Protein AF-A0A935S9Z0-F1 (afdb_monomer)

Radius of gyration: 17.84 Å; Cα contacts (8 Å, |Δi|>4): 61; chains: 1; bounding box: 31×28×50 Å

Nearest PDB structures (foldseek):
  5wyq-assembly1_A  TM=3.626E-01  e=4.000E+00  Pseudomonas aeruginosa UCBPP-PA14
  4h3y-assembly1_B  TM=3.625E-01  e=5.638E+00  Paraburkholderia phymatum STM815

pLDDT: mean 87.19, std 11.68, range [61.75, 98.25]

Foldseek 3Di:
DVVVVVVVVVVVVPPDDAAEAEEPCPDPHPAPQVCQVVHDPRHHYHYDDDDDPPDDHDRDDDD

Mean predicted aligned error: 6.49 Å

Secondary structure (DSSP, 8-state):
-HHHHHHHHHHHTT---PPEEEESTTSSB-SGGGGTTT--TT-EEEE-SS--TT-----PPP-

Solvent-accessible surface area (backbone atoms only — not comparable to full-atom values): 4241 Å² total; per-residue (Å²): 111,71,68,57,55,52,53,53,53,55,63,64,72,65,75,78,81,63,53,78,46,59,27,20,88,88,42,96,33,57,47,71,49,77,47,51,87,71,65,55,94,74,42,45,79,46,72,57,93,79,87,66,82,97,63,77,68,76,78,77,80,86,128

Structure (mmCIF, N/CA/C/O backbone):
data_AF-A0A935S9Z0-F1
#
_entry.id   AF-A0A935S9Z0-F1
#
loop_
_atom_site.group_PDB
_atom_site.id
_atom_site.type_symbol
_atom_site.label_atom_id
_atom_site.label_alt_id
_atom_site.label_comp_id
_atom_site.label_asym_id
_atom_site.label_entity_id
_atom_site.label_seq_id
_atom_site.pdbx_PDB_ins_code
_atom_site.Cartn_x
_atom_site.Cartn_y
_atom_site.Cartn_z
_atom_site.occupancy
_atom_site.B_iso_or_equiv
_atom_site.auth_seq_id
_atom_site.auth_comp_id
_atom_site.auth_asym_id
_atom_site.auth_atom_id
_atom_site.pdbx_PDB_model_num
ATOM 1 N N . MET A 1 1 ? -17.996 15.054 39.982 1.00 61.75 1 MET A N 1
ATOM 2 C CA . MET A 1 1 ? -18.373 14.902 38.554 1.00 61.75 1 MET A CA 1
ATOM 3 C C . MET A 1 1 ? -17.295 15.400 37.584 1.00 61.75 1 MET A C 1
ATOM 5 O O . MET A 1 1 ? -16.975 14.676 36.656 1.00 61.75 1 MET A O 1
ATOM 9 N N . LYS A 1 2 ? -16.666 16.567 37.809 1.00 64.94 2 LYS A N 1
ATOM 10 C CA . LYS A 1 2 ? -15.603 17.114 36.933 1.00 64.94 2 LYS A CA 1
ATOM 11 C C . LYS A 1 2 ? -14.342 16.233 36.812 1.00 64.94 2 LYS A C 1
ATOM 13 O O . LYS A 1 2 ? -13.818 16.085 35.718 1.00 64.94 2 LYS A O 1
ATOM 18 N N . GLN A 1 3 ? -13.913 15.596 37.907 1.00 74.31 3 GLN A N 1
ATOM 19 C CA . GLN A 1 3 ? -12.773 14.661 37.903 1.00 74.31 3 GLN A CA 1
ATOM 20 C C . GLN A 1 3 ? -13.046 13.403 37.063 1.00 74.31 3 GLN A C 1
ATOM 22 O O . GLN A 1 3 ? -12.164 12.927 36.360 1.00 74.31 3 GLN A O 1
ATOM 27 N N . LEU A 1 4 ? -14.288 12.903 37.091 1.00 76.00 4 LEU A N 1
ATOM 28 C CA . LEU A 1 4 ? -14.698 11.737 36.308 1.00 76.00 4 LEU A CA 1
ATOM 29 C C . LEU A 1 4 ? -14.671 12.056 34.807 1.00 76.00 4 LEU A C 1
ATOM 31 O O . LEU A 1 4 ? -14.095 11.296 34.045 1.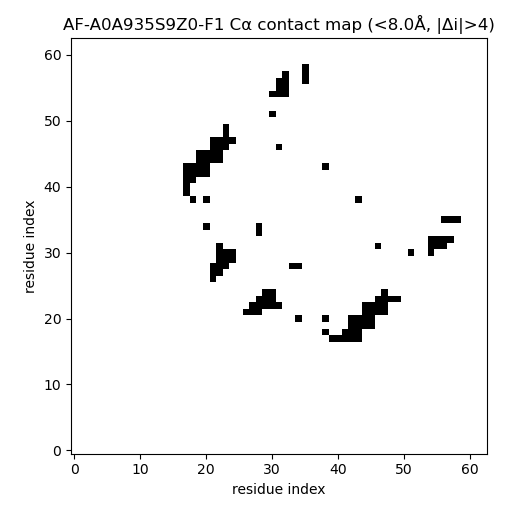00 76.00 4 LEU A O 1
ATOM 35 N N . LEU A 1 5 ? -15.184 13.227 34.407 1.00 75.25 5 LEU A N 1
ATOM 36 C CA . LEU A 1 5 ? -15.121 13.715 33.022 1.00 75.25 5 LEU A CA 1
ATOM 37 C C . LEU A 1 5 ? -13.681 13.869 32.509 1.00 75.25 5 LEU A C 1
ATOM 39 O O . LEU A 1 5 ? -13.402 13.533 31.361 1.00 75.25 5 LEU A O 1
ATOM 43 N N . PHE A 1 6 ? -12.766 14.347 33.356 1.00 74.62 6 PHE A N 1
ATOM 44 C CA . PHE A 1 6 ? -11.354 14.496 32.995 1.00 74.62 6 PHE A CA 1
ATOM 45 C C . PHE A 1 6 ? -10.678 13.134 32.781 1.00 74.62 6 PHE A C 1
ATOM 47 O O . PHE A 1 6 ? -9.952 12.946 31.808 1.00 74.62 6 PHE A O 1
ATOM 54 N N . PHE A 1 7 ? -10.980 12.158 33.642 1.00 75.69 7 PHE A N 1
ATOM 55 C CA . PHE A 1 7 ? -10.478 10.789 33.512 1.00 75.69 7 PHE A CA 1
ATOM 56 C C . PHE A 1 7 ? -11.008 10.101 32.247 1.00 75.69 7 PHE A C 1
ATOM 58 O O . PHE A 1 7 ? -10.246 9.478 31.514 1.00 75.69 7 PHE A O 1
ATOM 65 N N . THR A 1 8 ? -12.298 10.272 31.938 1.00 76.62 8 THR A N 1
ATOM 66 C CA . THR A 1 8 ? -12.894 9.739 30.705 1.00 76.62 8 THR A CA 1
ATOM 67 C C . THR A 1 8 ? -12.275 10.375 29.456 1.00 76.62 8 THR A C 1
ATOM 69 O O . THR A 1 8 ? -11.977 9.662 28.503 1.00 76.62 8 THR A O 1
ATOM 72 N N . ALA A 1 9 ? -12.010 11.686 29.463 1.00 74.94 9 ALA A N 1
ATOM 73 C CA . ALA A 1 9 ? -11.368 12.375 28.341 1.00 74.94 9 ALA A CA 1
ATOM 74 C C . ALA A 1 9 ? -9.934 11.877 28.074 1.00 74.94 9 ALA A C 1
ATOM 76 O O . ALA A 1 9 ? -9.549 11.711 26.918 1.00 74.94 9 ALA A O 1
ATOM 77 N N . ILE A 1 10 ? -9.165 11.582 29.128 1.00 76.31 10 ILE A N 1
ATOM 78 C CA . ILE A 1 10 ? -7.807 11.032 29.000 1.00 76.31 10 ILE A CA 1
ATOM 79 C C . ILE A 1 10 ? -7.842 9.614 28.415 1.00 76.31 10 ILE A C 1
ATOM 81 O O . ILE A 1 10 ? 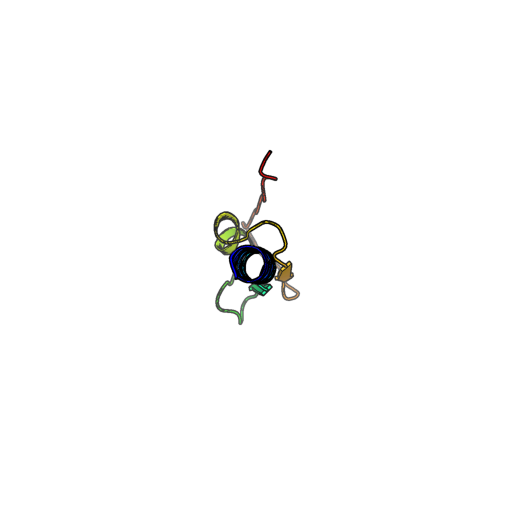-7.061 9.316 27.516 1.00 76.31 10 ILE A O 1
ATOM 85 N N . CYS A 1 11 ? -8.770 8.758 28.855 1.00 73.50 11 CYS A N 1
ATOM 86 C CA . CYS A 1 11 ? -8.892 7.397 28.322 1.00 73.50 11 CYS A CA 1
ATOM 87 C C . CYS A 1 11 ? -9.264 7.361 26.828 1.00 73.50 11 CYS A C 1
ATOM 89 O O . CYS A 1 11 ? -8.784 6.491 26.107 1.00 73.50 11 CYS A O 1
ATOM 91 N N . PHE A 1 12 ? -10.080 8.305 26.343 1.00 64.12 12 PHE A N 1
ATOM 92 C CA . PHE A 1 12 ? -10.416 8.398 24.915 1.00 64.12 12 PHE A CA 1
ATOM 93 C C . PHE A 1 12 ? -9.250 8.898 24.051 1.00 64.12 12 PHE A C 1
ATOM 95 O O . PHE A 1 12 ? -9.149 8.518 22.886 1.00 64.12 12 PHE A O 1
ATOM 102 N N . ALA A 1 13 ? -8.347 9.710 24.607 1.00 65.56 13 ALA A N 1
ATOM 103 C CA . ALA A 1 13 ? -7.201 10.248 23.873 1.00 65.56 13 ALA A CA 1
ATOM 104 C C . ALA A 1 13 ? -6.120 9.195 23.549 1.00 65.56 13 ALA A C 1
ATOM 106 O O . ALA A 1 13 ? -5.224 9.467 22.755 1.00 65.56 13 ALA A O 1
ATOM 107 N N . SER A 1 14 ? -6.179 8.002 24.151 1.00 62.75 14 SER A N 1
ATOM 108 C CA . SER A 1 14 ? -5.137 6.970 24.019 1.00 62.75 14 SER A CA 1
ATOM 109 C C . SER A 1 14 ? -5.394 5.927 22.929 1.00 62.75 14 SER A C 1
ATOM 111 O O . SER A 1 14 ? -4.608 4.991 22.797 1.00 62.75 14 SER A O 1
ATOM 113 N N . ILE A 1 15 ? -6.467 6.050 22.145 1.00 67.12 15 ILE A N 1
ATOM 114 C CA . ILE A 1 15 ? -6.741 5.106 21.056 1.00 67.12 15 ILE A CA 1
ATOM 115 C C . ILE A 1 15 ? -5.910 5.521 19.831 1.00 67.12 15 ILE A C 1
ATOM 117 O O . ILE A 1 15 ? -6.414 6.191 18.930 1.00 67.12 15 ILE A O 1
ATOM 121 N N . SER A 1 16 ? -4.626 5.147 19.794 1.00 71.44 16 SER A N 1
ATOM 122 C CA . SER A 1 16 ? -3.843 5.188 18.554 1.00 71.44 16 SER A CA 1
ATOM 123 C C . SER A 1 16 ? -4.018 3.867 17.803 1.00 71.44 16 SER A C 1
ATOM 125 O O . SER A 1 16 ? -3.766 2.787 18.334 1.00 71.44 16 SER A O 1
ATOM 127 N N . ASN A 1 17 ? -4.501 3.943 16.562 1.00 80.62 17 ASN A N 1
ATOM 128 C CA . ASN A 1 17 ? -4.596 2.785 15.678 1.00 80.62 17 ASN A CA 1
ATOM 129 C C . ASN A 1 17 ? -3.460 2.864 14.663 1.00 80.62 17 ASN A C 1
ATOM 131 O O . ASN A 1 17 ? -3.474 3.727 13.790 1.00 80.62 17 ASN A O 1
ATOM 135 N N . ALA A 1 18 ? -2.491 1.962 14.787 1.00 91.56 18 ALA A N 1
ATOM 136 C CA . ALA A 1 18 ? -1.469 1.750 13.774 1.00 91.56 18 ALA A CA 1
ATOM 137 C C . ALA A 1 18 ? -2.066 0.986 12.585 1.00 91.56 18 ALA A C 1
ATOM 139 O O . ALA A 1 18 ? -2.624 -0.102 12.750 1.00 91.56 18 ALA A O 1
ATOM 140 N N . THR A 1 19 ? -1.935 1.542 11.385 1.00 95.19 19 THR A N 1
ATOM 141 C CA . THR A 1 19 ? -2.408 0.919 10.148 1.00 95.19 19 THR A CA 1
ATOM 142 C C . THR A 1 19 ? -1.358 -0.042 9.596 1.00 95.19 19 THR A C 1
ATOM 144 O O . THR A 1 19 ? -0.152 0.203 9.670 1.00 95.19 19 THR A O 1
ATOM 147 N N . ILE A 1 20 ? -1.817 -1.153 9.012 1.00 96.75 20 ILE A N 1
ATOM 148 C CA . ILE A 1 20 ? -0.965 -2.078 8.260 1.00 96.75 20 ILE A CA 1
ATOM 149 C C . ILE A 1 20 ? -1.201 -1.862 6.766 1.00 96.75 20 ILE A C 1
ATOM 151 O O . ILE A 1 20 ? -2.307 -2.067 6.268 1.00 96.75 20 ILE A O 1
ATOM 155 N N . TRP A 1 21 ? -0.141 -1.497 6.054 1.00 97.25 21 TRP A N 1
ATOM 156 C CA . TRP A 1 21 ? -0.140 -1.269 4.614 1.00 97.25 21 TRP A CA 1
ATOM 157 C C . TRP A 1 21 ? 0.467 -2.481 3.905 1.00 97.25 21 TRP A C 1
ATOM 159 O O . TRP A 1 21 ? 1.668 -2.723 4.020 1.00 97.25 21 TRP A O 1
ATOM 169 N N . ASN A 1 22 ? -0.350 -3.248 3.181 1.00 98.25 22 ASN A N 1
ATOM 170 C CA . ASN A 1 22 ? 0.136 -4.373 2.378 1.00 98.25 22 ASN A CA 1
ATOM 171 C C . ASN A 1 22 ? 0.513 -3.882 0.977 1.00 98.25 22 ASN A C 1
ATOM 173 O O . ASN A 1 22 ? -0.292 -3.233 0.306 1.00 98.25 22 ASN A O 1
ATOM 177 N N . VAL A 1 23 ? 1.732 -4.201 0.552 1.00 98.06 23 VAL A N 1
ATOM 178 C CA . VAL A 1 23 ? 2.307 -3.802 -0.728 1.00 98.06 23 VAL A CA 1
ATOM 179 C C . VAL A 1 23 ? 2.778 -5.037 -1.481 1.00 98.06 23 VAL A C 1
ATOM 181 O O . VAL A 1 23 ? 3.576 -5.815 -0.972 1.00 98.06 23 VAL A O 1
ATOM 184 N N . GLY A 1 24 ? 2.342 -5.200 -2.721 1.00 97.75 24 GLY A N 1
ATOM 185 C CA . GLY A 1 24 ? 2.734 -6.333 -3.545 1.00 97.75 24 GLY A CA 1
ATOM 186 C C . GLY A 1 24 ? 1.961 -6.401 -4.854 1.00 97.75 24 GLY A C 1
ATOM 187 O O . GLY A 1 24 ? 0.911 -5.774 -4.972 1.00 97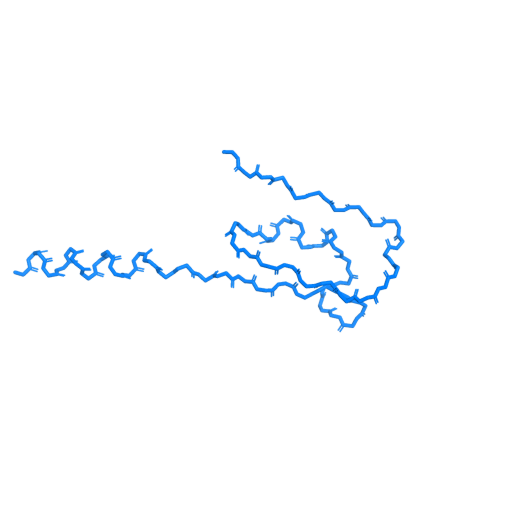.75 24 GLY A O 1
ATOM 188 N N . PRO A 1 25 ? 2.426 -7.185 -5.841 1.00 95.75 25 PRO A N 1
ATOM 189 C CA . PRO A 1 25 ? 1.785 -7.270 -7.157 1.00 95.75 25 PRO A CA 1
ATOM 190 C C . PRO A 1 25 ? 0.305 -7.688 -7.127 1.00 95.75 25 PRO A C 1
ATOM 192 O O . PRO A 1 25 ? -0.420 -7.416 -8.077 1.00 95.75 25 PRO A O 1
ATOM 195 N N . SER A 1 26 ? -0.132 -8.353 -6.049 1.00 96.56 26 SER A N 1
ATOM 196 C CA . SER A 1 26 ? -1.520 -8.787 -5.828 1.00 96.56 26 SER A CA 1
ATOM 197 C C . SER A 1 26 ? -2.306 -7.923 -4.827 1.00 96.56 26 SER A C 1
ATOM 199 O O . SER A 1 26 ? -3.477 -8.195 -4.573 1.00 96.56 26 SER A O 1
ATOM 201 N N . GLN A 1 27 ? -1.678 -6.893 -4.254 1.00 97.81 27 GLN A N 1
ATOM 202 C CA . GLN A 1 27 ? -2.275 -6.010 -3.251 1.00 97.81 27 GLN A CA 1
ATOM 203 C C . GLN A 1 27 ? -2.844 -4.744 -3.901 1.00 97.81 27 GLN A C 1
ATOM 205 O O . GLN A 1 27 ? -2.534 -4.410 -5.043 1.00 97.81 27 GLN A O 1
ATOM 210 N N . THR A 1 28 ? -3.626 -3.981 -3.134 1.00 97.44 28 THR A N 1
ATOM 211 C CA . THR A 1 28 ? -4.111 -2.650 -3.541 1.00 97.44 28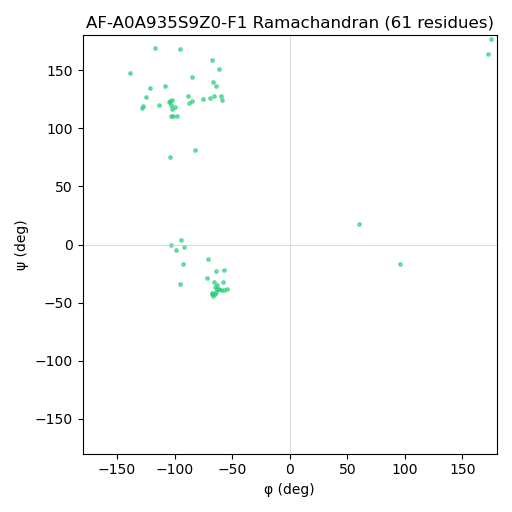 THR A CA 1
ATOM 212 C C . THR A 1 28 ? -2.968 -1.698 -3.894 1.00 97.44 28 THR A C 1
ATOM 214 O O . THR A 1 28 ? -3.077 -0.922 -4.842 1.00 97.44 28 THR A O 1
ATOM 217 N N . TYR A 1 29 ? -1.871 -1.758 -3.136 1.00 97.81 29 TYR A N 1
ATOM 218 C CA . TYR A 1 29 ? -0.650 -1.015 -3.419 1.00 97.81 29 TYR A CA 1
ATOM 219 C C . TYR A 1 29 ? 0.362 -1.964 -4.041 1.00 97.81 29 TYR A C 1
A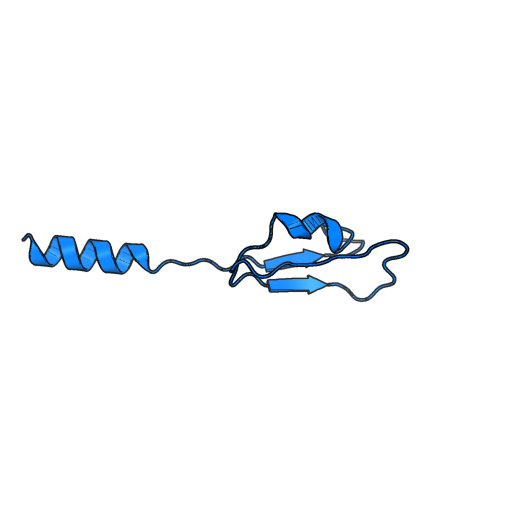TOM 221 O O . TYR A 1 29 ? 0.792 -2.926 -3.415 1.00 97.81 29 TYR A O 1
ATOM 229 N N . THR A 1 30 ? 0.746 -1.709 -5.281 1.00 97.31 30 THR A N 1
ATOM 230 C CA . THR A 1 30 ? 1.594 -2.610 -6.059 1.00 97.31 30 THR A CA 1
ATOM 231 C C . THR A 1 30 ? 3.077 -2.294 -5.946 1.00 97.31 30 THR A C 1
ATOM 233 O O . THR A 1 30 ? 3.894 -3.162 -6.245 1.00 97.31 30 THR A O 1
ATOM 236 N N . VAL A 1 31 ? 3.441 -1.093 -5.480 1.00 97.31 31 VAL A N 1
ATOM 237 C CA . VAL A 1 31 ? 4.839 -0.688 -5.261 1.00 97.31 31 VAL A CA 1
ATOM 238 C C . VAL A 1 31 ? 5.016 0.112 -3.958 1.00 97.31 31 VAL A C 1
ATOM 240 O O . VAL A 1 31 ? 4.108 0.861 -3.579 1.00 97.31 31 VAL A O 1
ATOM 243 N N . PRO A 1 32 ? 6.170 0.004 -3.266 1.00 97.00 32 PRO A N 1
ATOM 244 C CA . PRO A 1 32 ? 6.419 0.703 -1.999 1.00 97.00 32 PRO A CA 1
ATOM 245 C C . PRO A 1 32 ? 6.210 2.222 -2.041 1.00 97.00 32 PRO A C 1
ATOM 247 O O . PRO A 1 32 ? 5.683 2.798 -1.085 1.00 97.00 32 PRO A O 1
ATOM 250 N N . SER A 1 33 ? 6.580 2.897 -3.134 1.00 96.88 33 SER A N 1
ATOM 251 C CA . SER A 1 33 ? 6.447 4.358 -3.222 1.00 96.88 33 SER A CA 1
ATOM 252 C C . SER A 1 33 ? 5.001 4.872 -3.161 1.00 96.88 33 SER A C 1
ATOM 254 O O . SER A 1 33 ? 4.796 6.020 -2.752 1.00 96.88 33 SER A O 1
ATOM 256 N N . GLN A 1 34 ? 4.000 4.046 -3.491 1.00 97.00 34 GLN A N 1
ATOM 257 C CA . GLN A 1 34 ? 2.583 4.434 -3.461 1.00 97.00 34 GLN A CA 1
ATOM 258 C C . GLN A 1 34 ? 2.078 4.739 -2.048 1.00 97.00 34 GLN A C 1
ATOM 260 O O . GLN A 1 34 ? 1.239 5.620 -1.875 1.00 97.00 34 GLN A O 1
ATOM 265 N N . VAL A 1 35 ? 2.607 4.057 -1.027 1.00 96.44 35 VAL A N 1
ATOM 266 C CA . VAL A 1 35 ? 2.187 4.264 0.370 1.00 96.44 35 VAL A CA 1
ATOM 267 C C . VAL A 1 35 ? 3.030 5.309 1.100 1.00 96.44 35 VAL A C 1
ATOM 269 O O . VAL A 1 35 ? 2.741 5.642 2.247 1.00 96.44 35 VAL A O 1
ATOM 272 N N . ARG A 1 36 ? 4.058 5.883 0.454 1.00 94.12 36 ARG A N 1
ATOM 273 C CA . ARG A 1 36 ? 5.055 6.739 1.126 1.00 94.12 36 ARG A CA 1
ATOM 274 C C . ARG A 1 36 ? 4.474 7.964 1.836 1.00 94.12 36 ARG A C 1
ATOM 276 O O . ARG A 1 36 ? 5.053 8.417 2.814 1.00 94.12 36 ARG A O 1
ATOM 283 N N . LEU A 1 37 ? 3.382 8.523 1.307 1.00 92.69 37 LEU A N 1
ATOM 284 C CA . LEU A 1 37 ? 2.709 9.709 1.855 1.00 92.69 37 LEU A CA 1
ATOM 285 C C . LEU A 1 37 ? 1.481 9.357 2.705 1.00 92.69 37 LEU A C 1
ATOM 287 O O . LEU A 1 37 ? 0.861 10.259 3.261 1.00 92.69 37 LEU A O 1
ATOM 291 N N . LEU A 1 38 ? 1.118 8.074 2.770 1.00 93.44 38 LEU A N 1
ATOM 292 C CA . LEU A 1 38 ? -0.052 7.584 3.496 1.00 93.44 38 LEU A CA 1
ATOM 293 C C . LEU A 1 38 ? 0.316 7.103 4.899 1.00 93.44 38 LEU A C 1
ATOM 295 O O . LEU A 1 38 ? -0.471 7.267 5.828 1.00 93.44 38 LEU A O 1
ATOM 299 N N . VAL A 1 39 ? 1.512 6.529 5.033 1.00 93.19 39 VAL A N 1
ATOM 300 C CA . VAL A 1 39 ? 1.999 5.983 6.298 1.00 93.19 39 VAL A CA 1
ATOM 301 C C . VAL A 1 39 ? 2.235 7.082 7.333 1.00 93.19 39 VAL A C 1
ATOM 303 O O . VAL A 1 39 ? 2.749 8.161 7.021 1.00 93.19 39 VAL A O 1
ATOM 306 N N . GLN A 1 40 ? 1.875 6.784 8.575 1.00 90.81 40 GLN A N 1
ATOM 307 C CA . GLN A 1 40 ? 2.109 7.625 9.744 1.00 90.81 40 GLN A CA 1
ATOM 308 C C . GLN A 1 40 ? 3.021 6.921 10.750 1.00 90.81 40 GLN A C 1
ATOM 310 O O . GLN A 1 40 ? 3.308 5.727 10.643 1.00 90.81 40 GLN A O 1
ATOM 315 N N . ASP A 1 41 ? 3.487 7.672 11.744 1.00 89.00 41 ASP A N 1
ATOM 316 C CA . ASP A 1 41 ? 4.277 7.112 12.833 1.00 89.00 41 ASP A CA 1
ATOM 317 C C . ASP A 1 41 ? 3.469 6.033 13.571 1.00 89.00 41 ASP A C 1
ATOM 319 O O . ASP A 1 41 ? 2.335 6.256 13.993 1.00 89.00 41 ASP A O 1
ATOM 323 N N . GLY A 1 42 ? 4.074 4.855 13.727 1.00 89.56 42 GLY A N 1
ATOM 324 C CA . GLY A 1 42 ? 3.435 3.678 14.317 1.00 89.56 42 GLY A CA 1
ATOM 325 C C . GLY A 1 42 ? 2.847 2.701 13.298 1.00 89.56 42 GLY A C 1
ATOM 326 O O . GLY A 1 42 ? 2.639 1.543 13.654 1.00 89.56 42 GLY A O 1
ATOM 327 N N . ASP A 1 43 ? 2.649 3.103 12.041 1.00 94.00 43 ASP A N 1
ATOM 328 C CA . ASP A 1 43 ? 2.181 2.195 10.991 1.00 94.00 43 ASP A CA 1
ATOM 329 C C . ASP A 1 43 ? 3.224 1.123 10.638 1.00 94.00 43 ASP A C 1
ATOM 331 O O . ASP A 1 43 ? 4.429 1.274 10.850 1.00 94.00 43 ASP A O 1
ATOM 335 N N . THR A 1 44 ? 2.757 0.026 10.040 1.00 95.31 44 THR A N 1
ATOM 336 C CA . THR A 1 44 ? 3.610 -1.054 9.526 1.00 95.31 44 T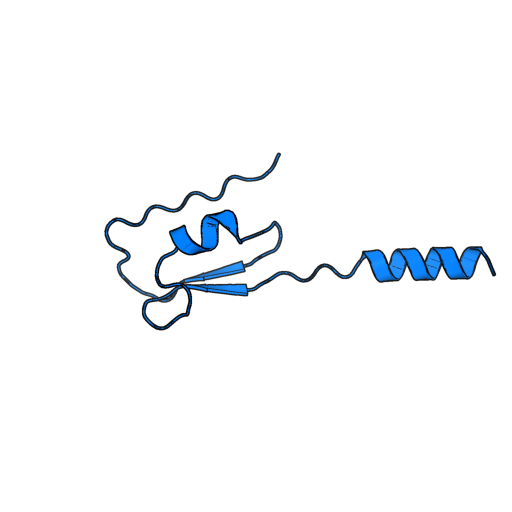HR A CA 1
ATOM 337 C C . THR A 1 44 ? 3.384 -1.256 8.035 1.00 95.31 44 THR A C 1
ATOM 339 O O . THR A 1 44 ? 2.248 -1.362 7.582 1.00 95.31 44 THR A O 1
ATOM 342 N N . ILE A 1 45 ? 4.468 -1.384 7.269 1.00 96.12 45 ILE A N 1
ATOM 343 C CA . ILE A 1 45 ? 4.417 -1.737 5.846 1.00 96.12 45 ILE A CA 1
ATOM 344 C C . ILE A 1 45 ? 4.821 -3.205 5.702 1.00 96.12 45 ILE A C 1
ATOM 346 O O . ILE A 1 45 ? 5.907 -3.597 6.129 1.00 96.12 45 ILE A O 1
ATOM 350 N N . ARG A 1 46 ? 3.953 -4.020 5.100 1.00 97.81 46 ARG A N 1
ATOM 351 C CA . ARG A 1 46 ? 4.240 -5.409 4.720 1.00 97.81 46 ARG A CA 1
ATOM 352 C C . ARG A 1 46 ? 4.452 -5.462 3.217 1.00 97.81 46 ARG A C 1
ATOM 354 O O . ARG A 1 46 ? 3.574 -5.043 2.471 1.00 97.81 46 ARG A O 1
ATOM 361 N N . ILE A 1 47 ? 5.610 -5.951 2.791 1.00 97.19 47 ILE A N 1
ATOM 362 C CA . ILE A 1 47 ? 5.984 -6.017 1.379 1.00 97.19 47 ILE A CA 1
ATOM 363 C C . ILE A 1 47 ? 6.074 -7.488 0.990 1.00 97.19 47 ILE A C 1
ATOM 365 O O . ILE A 1 47 ? 6.855 -8.237 1.581 1.00 97.19 47 ILE A O 1
ATOM 369 N N . ASP A 1 48 ? 5.257 -7.892 0.022 1.00 97.88 48 ASP A N 1
ATOM 370 C CA . ASP A 1 48 ? 5.321 -9.223 -0.571 1.00 97.88 48 ASP A CA 1
ATOM 371 C C . ASP A 1 48 ? 6.694 -9.434 -1.244 1.00 97.88 48 ASP A C 1
ATOM 373 O O . ASP A 1 48 ? 7.347 -8.498 -1.703 1.00 97.88 48 ASP A O 1
ATOM 377 N N . GLY A 1 49 ? 7.177 -10.675 -1.315 1.00 96.88 49 GLY A N 1
ATOM 378 C CA . GLY A 1 49 ? 8.455 -10.955 -1.978 1.00 96.88 49 GLY A CA 1
ATOM 379 C C . GLY A 1 49 ? 8.388 -10.678 -3.485 1.00 96.88 49 GLY A C 1
ATOM 380 O O . GLY A 1 49 ? 7.521 -11.220 -4.169 1.00 96.88 49 GLY A O 1
ATOM 381 N N . GLY A 1 50 ? 9.315 -9.880 -4.026 1.00 94.06 50 GLY A N 1
ATOM 382 C CA . GLY A 1 50 ? 9.348 -9.581 -5.461 1.00 94.06 50 GLY A CA 1
ATOM 383 C C . GLY A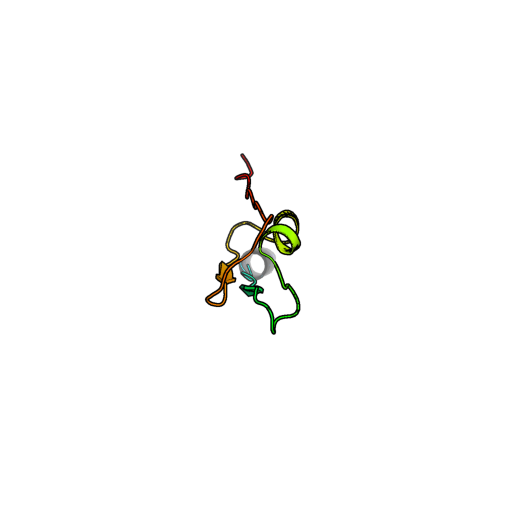 1 50 ? 10.401 -8.555 -5.885 1.00 94.06 50 GLY A C 1
ATOM 384 O O . GLY A 1 50 ? 11.116 -7.989 -5.059 1.00 94.06 50 GLY A O 1
ATOM 385 N N . VAL A 1 51 ? 10.488 -8.322 -7.201 1.00 95.56 51 VAL A N 1
ATOM 386 C CA . VAL A 1 51 ? 11.327 -7.273 -7.802 1.00 95.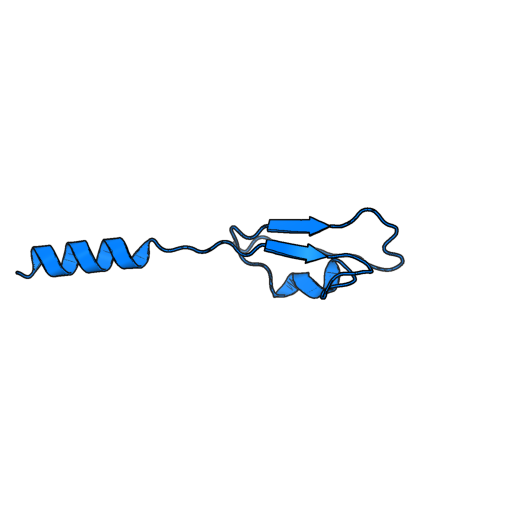56 51 VAL A CA 1
ATOM 387 C C . VAL A 1 51 ? 10.454 -6.070 -8.142 1.00 95.56 51 VAL A C 1
ATOM 389 O O . VAL A 1 51 ? 9.564 -6.156 -8.984 1.00 95.56 51 VAL A O 1
ATOM 392 N N . TYR A 1 52 ? 10.757 -4.934 -7.522 1.00 95.44 52 TYR A N 1
ATOM 393 C CA . TYR A 1 52 ? 10.065 -3.663 -7.733 1.00 95.44 52 TYR A CA 1
ATOM 394 C C . TYR A 1 52 ? 10.940 -2.746 -8.597 1.00 95.44 52 TYR A C 1
ATOM 396 O O . TYR A 1 52 ? 11.628 -1.855 -8.103 1.00 95.44 52 TYR A O 1
ATOM 404 N N . ALA A 1 53 ? 10.992 -3.030 -9.900 1.00 94.38 53 ALA A N 1
ATOM 405 C CA . ALA A 1 53 ? 11.863 -2.311 -10.828 1.00 94.38 53 ALA A CA 1
ATOM 406 C C . ALA A 1 53 ? 11.479 -0.825 -10.933 1.00 94.38 53 ALA A C 1
ATOM 408 O O . ALA A 1 53 ? 10.305 -0.491 -11.074 1.00 94.38 53 ALA A O 1
ATOM 409 N N . ASN A 1 54 ? 12.486 0.054 -10.920 1.00 92.75 54 ASN A N 1
ATOM 410 C CA . ASN A 1 54 ? 12.329 1.512 -10.987 1.00 92.75 54 ASN A CA 1
ATOM 411 C C . ASN A 1 54 ? 11.508 2.135 -9.837 1.00 92.75 54 ASN A C 1
ATOM 413 O O . ASN A 1 54 ? 11.086 3.284 -9.961 1.00 92.75 54 ASN A O 1
ATOM 417 N N . ASP A 1 55 ? 11.307 1.425 -8.719 1.00 95.00 55 ASP A N 1
ATOM 418 C CA . ASP A 1 55 ? 10.665 1.976 -7.522 1.00 95.00 55 ASP A CA 1
ATOM 419 C C . ASP A 1 55 ? 11.703 2.319 -6.447 1.00 95.00 55 ASP A C 1
ATOM 421 O O . ASP A 1 55 ? 12.491 1.475 -6.021 1.00 95.00 55 ASP A O 1
ATOM 425 N N . VAL A 1 56 ? 11.699 3.575 -5.995 1.00 87.38 56 VAL A N 1
ATOM 426 C CA . VAL A 1 56 ? 12.505 4.036 -4.858 1.00 87.38 56 VAL A CA 1
ATOM 427 C C . VAL A 1 56 ? 11.584 4.756 -3.881 1.00 87.38 56 VAL A C 1
ATOM 429 O O . VAL A 1 56 ? 11.004 5.797 -4.201 1.00 87.38 56 VAL A O 1
ATOM 432 N N . ALA A 1 57 ? 11.473 4.222 -2.666 1.00 91.62 57 ALA A N 1
ATOM 433 C CA . ALA A 1 57 ? 10.714 4.830 -1.581 1.00 91.62 57 ALA A CA 1
ATOM 434 C C . ALA A 1 57 ? 11.656 5.395 -0.508 1.00 91.62 57 ALA A C 1
ATOM 436 O O . ALA A 1 57 ? 12.622 4.754 -0.098 1.00 91.62 57 ALA A O 1
ATOM 437 N N . LYS A 1 58 ? 11.353 6.607 -0.032 1.00 91.06 58 LYS A N 1
ATOM 438 C CA . LYS A 1 58 ? 11.996 7.222 1.133 1.00 91.06 58 LYS A CA 1
ATOM 439 C C . LYS A 1 58 ? 10.909 7.676 2.097 1.00 91.06 58 LYS A C 1
ATOM 441 O O . LYS A 1 58 ? 10.106 8.540 1.747 1.00 91.06 58 LYS A O 1
ATOM 446 N N . TRP A 1 59 ? 10.926 7.133 3.308 1.00 87.75 59 TRP A N 1
ATOM 447 C CA . TRP A 1 59 ? 10.079 7.582 4.409 1.00 87.75 59 TRP A CA 1
ATOM 448 C C . TRP A 1 59 ? 10.890 8.523 5.285 1.00 87.75 59 TRP A C 1
ATOM 450 O O . TRP A 1 59 ? 11.883 8.133 5.900 1.00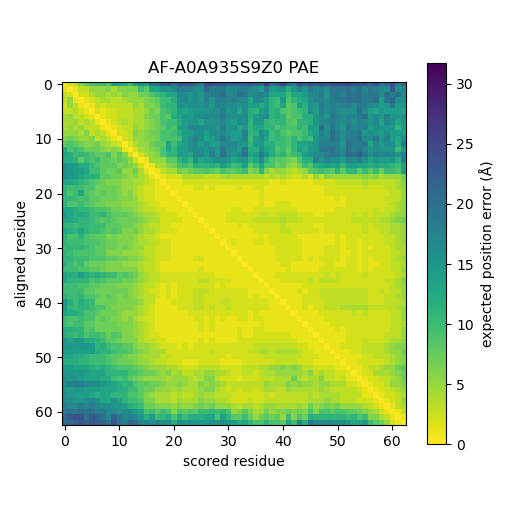 87.75 59 TRP A O 1
ATOM 460 N N . VAL A 1 60 ? 10.525 9.801 5.262 1.00 84.12 60 VAL A N 1
ATOM 461 C CA . VAL A 1 60 ? 11.205 10.813 6.067 1.00 84.12 60 VAL A CA 1
ATOM 462 C C . VAL A 1 60 ? 10.570 10.804 7.446 1.00 84.12 60 VAL A C 1
ATOM 464 O O . VAL A 1 60 ? 9.362 10.994 7.568 1.00 84.12 60 VAL A O 1
ATOM 467 N N . LYS A 1 61 ? 11.390 10.605 8.478 1.00 76.56 61 LYS A N 1
ATOM 468 C CA . LYS A 1 61 ? 10.964 10.800 9.861 1.00 76.56 61 LYS A CA 1
ATOM 469 C C . LYS A 1 61 ? 10.502 12.249 10.024 1.00 76.56 61 LYS A C 1
ATOM 471 O O . LYS A 1 61 ? 11.281 13.157 9.725 1.00 76.56 61 LYS A O 1
ATOM 476 N N . ARG A 1 62 ? 9.269 12.478 10.483 1.00 66.44 62 ARG A N 1
ATOM 477 C CA . ARG A 1 62 ? 8.873 13.825 10.913 1.00 66.44 62 ARG A CA 1
ATOM 478 C C . ARG A 1 62 ? 9.642 14.152 12.194 1.00 66.44 62 ARG A C 1
ATOM 480 O O . ARG A 1 62 ? 9.681 13.341 13.116 1.00 66.44 62 ARG A O 1
ATOM 487 N N . ILE A 1 63 ? 10.337 15.287 12.172 1.00 65.50 63 ILE A N 1
ATOM 488 C CA . ILE A 1 63 ? 11.059 15.857 13.317 1.00 65.50 63 ILE A CA 1
ATOM 489 C C . ILE A 1 63 ? 10.089 16.764 14.063 1.00 65.50 63 ILE A C 1
ATOM 491 O O . ILE A 1 63 ? 9.332 17.476 13.361 1.00 65.50 63 ILE A O 1
#

Sequence (63 aa):
MKQLLFFTAICFASISNATIWNVGPSQTYTVPSQVRLLVQDGDTIRIDGGVYANDVAKWVKRI